Protein AF-A0A9X0ABC5-F1 (afdb_monomer_lite)

Foldseek 3Di:
DPVPDDDDDDDDDDPPVLLSVLVVVCVVCVVVVHDDFQAADDDPCQVVPPDVNGSDDDDDPDDDPCDPVNVVVVVVVVVVVVVVPD

Structure (mmCIF, N/CA/C/O backbone):
data_AF-A0A9X0ABC5-F1
#
_entry.id   AF-A0A9X0ABC5-F1
#
loop_
_atom_site.group_PDB
_atom_site.id
_atom_site.type_symbol
_atom_site.label_atom_id
_atom_site.label_alt_id
_atom_site.label_comp_id
_atom_site.label_asym_id
_atom_site.label_entity_id
_atom_site.label_seq_id
_atom_site.pdbx_PDB_ins_code
_atom_site.Cartn_x
_atom_site.Cartn_y
_atom_site.Cartn_z
_atom_site.occupancy
_atom_site.B_iso_or_equiv
_atom_site.auth_seq_id
_atom_site.auth_comp_id
_atom_site.auth_asym_id
_atom_site.auth_atom_id
_atom_site.pdbx_PDB_model_num
ATOM 1 N N . MET A 1 1 ? -8.956 -9.520 7.079 1.00 64.62 1 MET A N 1
ATOM 2 C CA . MET A 1 1 ? -10.198 -8.727 7.252 1.00 64.62 1 MET A CA 1
ATOM 3 C C . MET A 1 1 ? -11.104 -9.410 8.272 1.00 64.62 1 MET A C 1
ATOM 5 O O . MET A 1 1 ? -12.192 -9.860 7.949 1.00 64.62 1 MET A O 1
ATOM 9 N N . GLU A 1 2 ? -10.638 -9.535 9.511 1.00 88.62 2 GLU A N 1
ATOM 10 C CA . GLU A 1 2 ? -11.218 -10.475 10.485 1.00 88.62 2 GLU A CA 1
ATOM 11 C C . GLU A 1 2 ? -12.507 -9.973 11.145 1.00 88.62 2 GLU A C 1
ATOM 13 O O . GLU A 1 2 ? -13.306 -10.768 11.623 1.00 88.62 2 GLU A O 1
ATOM 18 N N . TRP A 1 3 ? -12.738 -8.659 11.151 1.00 93.88 3 TRP A N 1
ATOM 19 C CA . TRP A 1 3 ? -13.883 -8.057 11.843 1.00 93.88 3 TRP A CA 1
ATOM 20 C C . TRP A 1 3 ? -15.193 -8.146 11.044 1.00 93.88 3 TRP A C 1
ATOM 22 O O . TRP A 1 3 ? -16.251 -7.852 11.586 1.00 93.88 3 TRP A O 1
ATOM 32 N N . ASN A 1 4 ? -15.125 -8.555 9.769 1.00 92.81 4 ASN A N 1
ATOM 33 C CA . ASN A 1 4 ? -16.272 -8.789 8.883 1.00 92.81 4 ASN A CA 1
ATOM 34 C C . ASN A 1 4 ? -17.311 -7.645 8.842 1.00 92.81 4 ASN A C 1
ATOM 36 O O . ASN A 1 4 ? -18.520 -7.877 8.828 1.00 92.81 4 ASN A O 1
ATOM 40 N N . LEU A 1 5 ? -16.836 -6.399 8.834 1.00 96.81 5 LEU A N 1
ATOM 41 C CA . LEU A 1 5 ? -17.667 -5.205 8.673 1.00 96.81 5 LEU A CA 1
ATOM 42 C C . LEU A 1 5 ? -17.596 -4.691 7.228 1.00 96.81 5 LEU A C 1
ATOM 44 O O . LEU A 1 5 ? -16.566 -4.888 6.574 1.00 96.81 5 LEU A O 1
ATOM 48 N N . PRO A 1 6 ? -18.637 -3.992 6.728 1.00 97.31 6 PRO A N 1
ATOM 49 C CA . PRO A 1 6 ? -18.549 -3.268 5.465 1.00 97.31 6 PRO A CA 1
ATOM 50 C C . PRO A 1 6 ? -17.334 -2.338 5.468 1.00 97.31 6 PRO A C 1
ATOM 52 O O . PRO A 1 6 ? -17.184 -1.500 6.358 1.00 97.31 6 PRO A O 1
ATOM 55 N N . LEU A 1 7 ? -16.458 -2.509 4.481 1.00 95.88 7 LEU A N 1
ATOM 56 C CA . LEU A 1 7 ? -15.153 -1.862 4.440 1.00 95.88 7 LEU A CA 1
ATOM 57 C C . LEU A 1 7 ? -15.009 -1.036 3.164 1.00 95.88 7 LEU A C 1
ATOM 59 O O . LEU A 1 7 ? -15.165 -1.552 2.059 1.00 95.88 7 LEU A O 1
ATOM 63 N N . LEU A 1 8 ? -14.659 0.237 3.330 1.00 97.12 8 LEU A N 1
ATOM 64 C CA . LEU A 1 8 ? -14.253 1.122 2.245 1.00 97.12 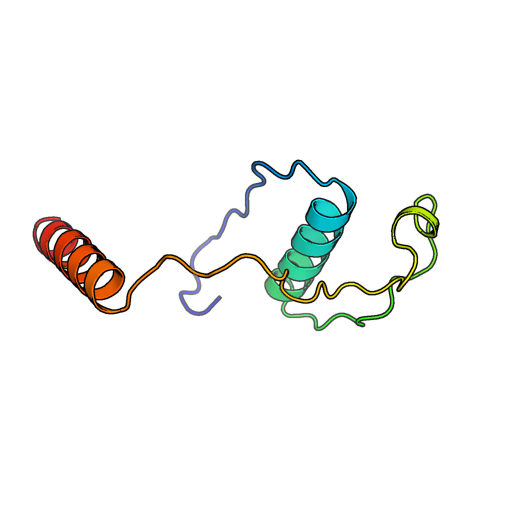8 LEU A CA 1
ATOM 65 C C . LEU A 1 8 ? -12.737 1.330 2.321 1.00 97.12 8 LEU A C 1
ATOM 67 O O . LEU A 1 8 ? -12.237 1.901 3.288 1.00 97.12 8 LEU A O 1
ATOM 71 N N . LEU A 1 9 ? -12.014 0.869 1.301 1.00 96.88 9 LEU A N 1
ATOM 72 C CA . LEU A 1 9 ? -10.577 1.101 1.160 1.00 96.88 9 LEU A CA 1
ATOM 73 C C . LEU A 1 9 ? -10.352 2.368 0.334 1.00 96.88 9 LEU A C 1
ATOM 75 O O . LEU A 1 9 ? -10.870 2.488 -0.774 1.00 96.88 9 LEU A O 1
ATOM 79 N N . LEU A 1 10 ? -9.588 3.312 0.879 1.00 97.75 10 LEU A N 1
ATOM 80 C CA . LEU A 1 10 ? -9.322 4.605 0.253 1.00 97.75 10 LEU A CA 1
ATOM 81 C C . LEU A 1 10 ? -7.832 4.808 0.025 1.00 97.75 10 LEU A C 1
ATOM 83 O O . LEU A 1 10 ? -7.017 4.415 0.855 1.00 97.75 10 LEU A O 1
ATOM 87 N N . GLY A 1 11 ? -7.518 5.494 -1.074 1.00 96.38 11 GLY A N 1
ATOM 88 C CA . GLY A 1 11 ? -6.183 5.981 -1.394 1.00 96.38 11 GLY A CA 1
ATOM 89 C C . GLY A 1 11 ? -5.621 6.993 -0.388 1.00 96.38 11 GLY A C 1
ATOM 90 O O . GLY A 1 11 ? -6.219 7.318 0.635 1.00 96.38 11 GLY A O 1
ATOM 91 N N . GLY A 1 12 ? -4.463 7.552 -0.725 1.00 95.75 12 GLY A N 1
ATOM 92 C CA . GLY A 1 12 ? -3.812 8.602 0.051 1.00 95.75 12 GLY A CA 1
ATOM 93 C C . GLY A 1 12 ? -2.552 9.103 -0.646 1.00 95.75 12 GLY A C 1
ATOM 94 O O . GLY A 1 12 ? -2.438 9.023 -1.869 1.00 95.75 12 GLY A O 1
ATOM 95 N N . GLY A 1 13 ? -1.592 9.609 0.131 1.00 95.06 13 GLY A N 1
ATOM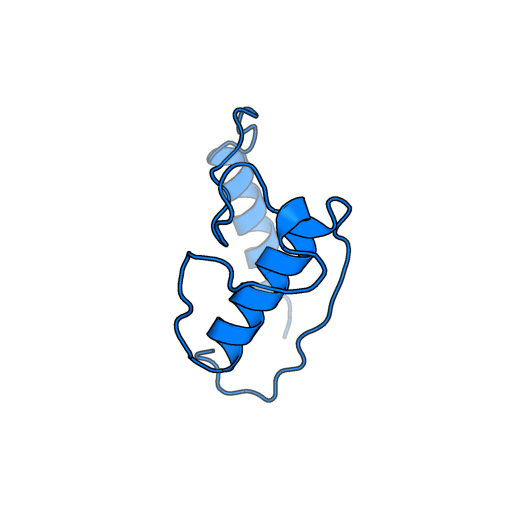 96 C CA . GLY A 1 13 ? -0.277 9.988 -0.390 1.00 95.06 13 GLY A CA 1
ATOM 97 C C . GLY A 1 13 ? 0.502 8.803 -0.984 1.00 95.06 13 GLY A C 1
ATOM 98 O O . GLY A 1 13 ? 0.170 7.639 -0.774 1.00 95.06 13 GLY A O 1
ATOM 99 N N . GLY A 1 14 ? 1.571 9.105 -1.721 1.00 94.69 14 GLY A N 1
ATOM 100 C CA . GLY A 1 14 ? 2.365 8.095 -2.423 1.00 94.69 14 GLY A CA 1
ATOM 101 C C . GLY A 1 14 ? 3.257 8.727 -3.482 1.00 94.69 14 GLY A C 1
ATOM 102 O O . GLY A 1 14 ? 2.956 8.684 -4.668 1.00 94.69 14 GLY A O 1
ATOM 103 N N . TYR A 1 15 ? 4.350 9.356 -3.054 1.00 96.19 15 TYR A N 1
ATOM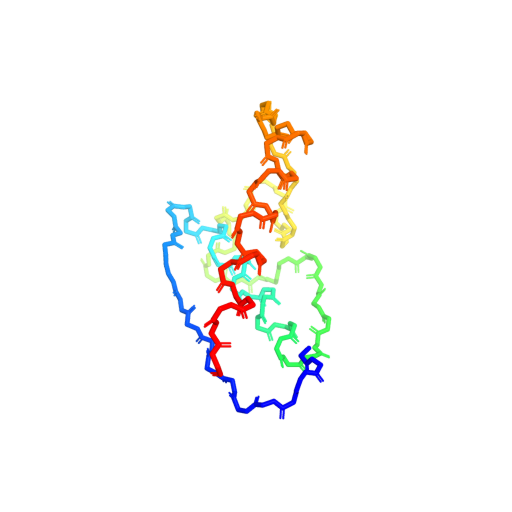 104 C CA . TYR A 1 15 ? 5.141 10.236 -3.928 1.00 96.19 15 TYR A CA 1
ATOM 105 C C . TYR A 1 15 ? 6.177 9.504 -4.790 1.00 96.19 15 TYR A C 1
ATOM 107 O O . TYR A 1 15 ? 6.750 10.086 -5.705 1.00 96.19 15 TYR A O 1
ATOM 115 N N . ASN A 1 16 ? 6.391 8.212 -4.535 1.00 95.88 16 ASN A N 1
ATOM 116 C CA . ASN A 1 16 ? 7.015 7.315 -5.498 1.00 95.88 16 ASN A CA 1
ATOM 117 C C . ASN A 1 16 ? 5.906 6.506 -6.177 1.00 95.88 16 ASN A C 1
ATOM 119 O O . ASN A 1 16 ? 5.415 5.532 -5.607 1.00 95.88 16 ASN A O 1
ATOM 123 N N . VAL A 1 17 ? 5.522 6.926 -7.385 1.00 95.25 17 VAL A N 1
ATOM 124 C CA . VAL A 1 17 ? 4.367 6.388 -8.127 1.00 95.25 17 VAL A CA 1
ATOM 125 C C . VAL A 1 17 ? 4.446 4.869 -8.303 1.00 95.25 17 VAL A C 1
ATOM 127 O O . VAL A 1 17 ? 3.448 4.176 -8.143 1.00 95.25 17 VAL A O 1
ATOM 130 N N . LYS A 1 18 ? 5.644 4.330 -8.549 1.00 95.69 18 LYS A N 1
ATOM 131 C CA . LYS A 1 18 ? 5.859 2.888 -8.748 1.00 95.69 18 LYS A CA 1
ATOM 132 C C . LYS A 1 18 ? 5.602 2.097 -7.472 1.00 95.69 18 LYS A C 1
ATOM 134 O O . LYS A 1 18 ? 4.964 1.052 -7.495 1.00 95.69 18 LYS A O 1
ATOM 139 N N . ASN A 1 19 ? 6.070 2.619 -6.342 1.00 96.19 19 ASN A N 1
ATOM 140 C CA . ASN A 1 19 ? 5.864 1.980 -5.046 1.00 96.19 19 ASN A CA 1
ATOM 141 C C . ASN A 1 19 ? 4.417 2.135 -4.570 1.00 96.19 19 ASN A C 1
ATOM 143 O O . ASN A 1 19 ? 3.887 1.224 -3.942 1.00 96.19 19 ASN A O 1
ATOM 147 N N . ALA A 1 20 ? 3.762 3.247 -4.915 1.00 97.06 20 ALA A N 1
ATOM 148 C CA . ALA A 1 20 ? 2.329 3.405 -4.705 1.00 97.06 20 ALA A CA 1
ATOM 149 C C . ALA A 1 20 ? 1.541 2.350 -5.502 1.00 97.06 20 ALA A C 1
ATOM 151 O O . ALA A 1 20 ? 0.690 1.679 -4.926 1.00 97.06 20 ALA A O 1
ATOM 152 N N . ALA A 1 21 ? 1.875 2.138 -6.780 1.00 97.00 21 ALA A N 1
ATOM 153 C CA . ALA A 1 21 ? 1.254 1.103 -7.605 1.00 97.00 21 ALA A CA 1
ATOM 154 C C . ALA A 1 21 ? 1.472 -0.308 -7.030 1.00 97.00 21 ALA A C 1
ATOM 156 O O . ALA A 1 21 ? 0.506 -1.048 -6.867 1.00 97.00 21 ALA A O 1
ATOM 157 N N . ARG A 1 22 ? 2.706 -0.658 -6.630 1.00 97.56 22 ARG A N 1
ATOM 158 C CA . ARG A 1 22 ? 3.007 -1.936 -5.952 1.00 97.56 22 ARG A CA 1
ATOM 159 C C . ARG A 1 22 ? 2.152 -2.139 -4.699 1.00 97.56 22 ARG A C 1
ATOM 161 O O . ARG A 1 22 ? 1.501 -3.170 -4.557 1.00 97.56 22 ARG A O 1
ATOM 168 N N . CYS A 1 23 ? 2.116 -1.132 -3.823 1.00 97.12 23 CYS A N 1
ATOM 169 C CA . CYS A 1 23 ? 1.362 -1.172 -2.572 1.00 97.12 23 CYS A CA 1
ATOM 170 C C . CYS A 1 23 ? -0.136 -1.403 -2.816 1.00 97.12 23 CYS A C 1
ATOM 172 O O . CYS A 1 23 ? -0.723 -2.312 -2.235 1.00 97.12 23 CYS A O 1
ATOM 174 N N . TRP A 1 24 ? -0.749 -0.633 -3.719 1.00 97.56 24 TRP A N 1
ATOM 175 C CA . TRP A 1 24 ? -2.180 -0.751 -4.002 1.00 97.56 24 TRP A CA 1
ATOM 176 C C . TRP A 1 24 ? -2.548 -2.054 -4.712 1.00 97.56 24 TRP A C 1
ATOM 178 O O . TRP A 1 24 ? -3.581 -2.642 -4.388 1.00 97.56 24 TRP A O 1
ATOM 188 N N . THR A 1 25 ? -1.694 -2.557 -5.605 1.00 97.56 25 THR A N 1
ATOM 189 C CA . THR A 1 25 ? -1.865 -3.884 -6.212 1.00 97.56 25 THR A CA 1
ATOM 190 C C . THR A 1 25 ? -1.841 -4.978 -5.145 1.00 97.56 25 THR A C 1
ATOM 192 O O . THR A 1 25 ? -2.759 -5.796 -5.087 1.00 97.56 25 THR A O 1
ATOM 195 N N . TYR A 1 26 ? -0.857 -4.952 -4.239 1.00 97.19 26 TYR A N 1
ATOM 196 C CA . TYR A 1 26 ? -0.768 -5.910 -3.136 1.00 97.19 26 TYR A CA 1
ATOM 197 C C . TYR A 1 26 ? -1.984 -5.840 -2.200 1.00 97.19 26 TYR A C 1
ATOM 199 O O . TYR A 1 26 ? -2.611 -6.863 -1.925 1.00 97.19 26 TYR A O 1
ATOM 207 N N . LEU A 1 27 ? -2.373 -4.638 -1.756 1.00 96.81 27 LEU A N 1
ATOM 208 C CA . LEU A 1 27 ? -3.533 -4.444 -0.877 1.00 96.81 27 LEU A CA 1
ATOM 209 C C . LEU A 1 27 ? -4.846 -4.895 -1.531 1.00 96.81 27 LEU A C 1
ATOM 211 O O . LEU A 1 27 ? -5.718 -5.418 -0.840 1.00 96.81 27 LEU A O 1
ATOM 215 N N . THR A 1 28 ? -4.975 -4.748 -2.851 1.00 97.25 28 THR A N 1
ATOM 216 C CA . THR A 1 28 ? -6.124 -5.272 -3.604 1.00 97.25 28 THR A CA 1
ATOM 217 C C . THR A 1 28 ? -6.143 -6.801 -3.587 1.00 97.25 28 THR A C 1
ATOM 219 O O . THR A 1 28 ? -7.193 -7.388 -3.332 1.00 97.25 28 THR A O 1
ATOM 222 N N . GLY A 1 29 ? -4.989 -7.456 -3.767 1.00 97.06 29 GLY A N 1
ATOM 223 C CA . GLY A 1 29 ? -4.859 -8.908 -3.599 1.00 97.06 29 GLY A CA 1
ATOM 224 C C . GLY A 1 29 ? -5.278 -9.367 -2.199 1.00 97.06 29 GLY A C 1
ATOM 225 O O . GLY A 1 29 ? -6.109 -10.263 -2.064 1.00 97.06 29 GLY A O 1
ATOM 226 N N . VAL A 1 30 ? -4.809 -8.682 -1.150 1.00 95.88 30 VAL A N 1
ATOM 227 C CA . VAL A 1 30 ? -5.219 -8.952 0.242 1.00 95.88 30 VAL A CA 1
ATOM 228 C C . VAL A 1 30 ? -6.730 -8.779 0.430 1.00 95.88 30 VAL A C 1
ATOM 230 O O . VAL A 1 30 ? -7.364 -9.606 1.085 1.00 95.88 30 VAL A O 1
ATOM 233 N N . ALA A 1 31 ? -7.323 -7.737 -0.154 1.00 96.19 31 ALA A N 1
ATOM 234 C CA . ALA A 1 31 ? -8.758 -7.477 -0.058 1.00 96.19 31 ALA A CA 1
ATOM 235 C C . ALA A 1 31 ? -9.621 -8.538 -0.744 1.00 96.19 31 ALA A C 1
ATOM 237 O O . ALA A 1 31 ? -10.693 -8.876 -0.247 1.00 96.19 31 ALA A O 1
ATOM 238 N N . LEU A 1 32 ? -9.128 -9.093 -1.848 1.00 96.38 32 LEU A N 1
ATOM 239 C CA . LEU A 1 32 ? -9.758 -10.199 -2.566 1.00 96.38 32 LEU A CA 1
ATOM 240 C C . LEU A 1 32 ? -9.407 -11.572 -1.973 1.00 96.38 32 LEU A C 1
ATOM 242 O O . LEU A 1 32 ? -9.872 -12.588 -2.483 1.00 96.38 32 LEU A O 1
ATOM 246 N N . ASN A 1 33 ? -8.595 -11.614 -0.909 1.00 95.56 33 ASN A N 1
ATOM 247 C CA . ASN A 1 33 ? -8.020 -12.836 -0.350 1.00 95.56 33 ASN A CA 1
ATOM 248 C C . ASN A 1 33 ? -7.304 -13.694 -1.414 1.00 95.56 33 ASN A C 1
ATOM 250 O O . ASN A 1 33 ? -7.389 -14.923 -1.417 1.00 95.56 33 ASN A O 1
ATOM 254 N N . GLN A 1 34 ? -6.613 -13.024 -2.337 1.00 97.44 34 GLN A N 1
ATOM 255 C CA . GLN A 1 34 ? -5.911 -13.624 -3.459 1.00 97.44 34 GLN A CA 1
ATOM 256 C C . GLN A 1 34 ? -4.406 -13.344 -3.337 1.00 97.44 34 GLN A C 1
ATOM 258 O O . GLN A 1 34 ? -3.987 -12.189 -3.467 1.00 97.44 34 GLN A O 1
ATOM 263 N N . PRO A 1 35 ? -3.571 -14.374 -3.103 1.00 95.44 35 PRO A N 1
ATOM 264 C CA . PRO A 1 35 ? -2.128 -14.199 -3.125 1.00 95.44 35 PRO A CA 1
ATOM 265 C C . PRO A 1 35 ? -1.676 -13.831 -4.541 1.00 95.44 35 PRO A C 1
ATOM 267 O O . PRO A 1 35 ? -2.171 -14.376 -5.530 1.00 95.44 35 PRO A O 1
ATOM 270 N N . LEU A 1 36 ? -0.731 -12.901 -4.631 1.00 96.88 36 LEU A N 1
ATOM 271 C CA . LEU A 1 36 ? -0.156 -12.449 -5.894 1.00 96.88 36 LEU A CA 1
ATOM 272 C C . LEU A 1 36 ? 1.263 -12.993 -6.053 1.00 96.88 36 LEU A C 1
ATOM 274 O O . LEU A 1 36 ? 1.958 -13.230 -5.065 1.00 96.88 36 LEU A O 1
ATOM 278 N N . SER A 1 37 ? 1.688 -13.162 -7.306 1.00 96.75 37 SER A N 1
ATOM 279 C CA . SER A 1 37 ? 3.100 -13.394 -7.612 1.00 96.75 37 SER A CA 1
ATOM 280 C C . SER A 1 37 ? 3.933 -12.174 -7.220 1.00 96.75 37 SER A C 1
ATOM 282 O O . SER A 1 37 ? 3.441 -11.043 -7.253 1.00 96.75 37 SER A O 1
ATOM 284 N N . LEU A 1 38 ? 5.201 -12.408 -6.882 1.00 95.50 38 LEU A N 1
ATOM 285 C CA . LEU A 1 38 ? 6.169 -11.327 -6.724 1.00 95.50 38 LEU A CA 1
ATOM 286 C C . LEU A 1 38 ? 6.607 -10.767 -8.081 1.00 95.50 38 LEU A C 1
ATOM 288 O O . LEU A 1 38 ? 6.868 -9.572 -8.171 1.00 95.50 38 LEU A O 1
ATOM 292 N N . ASP A 1 39 ? 6.615 -11.580 -9.138 1.00 97.62 39 ASP A N 1
ATOM 293 C CA . ASP A 1 39 ? 6.933 -11.114 -10.487 1.00 97.62 39 ASP A CA 1
ATOM 294 C C . ASP A 1 39 ? 5.825 -10.202 -11.018 1.00 97.62 39 ASP A C 1
ATOM 296 O O . ASP A 1 39 ? 4.652 -10.589 -11.087 1.00 97.62 39 ASP A O 1
ATOM 300 N N . ILE A 1 40 ? 6.197 -8.988 -11.427 1.00 97.75 40 ILE A N 1
ATOM 301 C CA . ILE A 1 40 ? 5.261 -8.068 -12.069 1.00 97.75 40 ILE A CA 1
ATOM 302 C C . ILE A 1 40 ? 4.993 -8.572 -13.500 1.00 97.75 40 ILE A C 1
ATOM 304 O O . ILE A 1 40 ? 5.942 -8.812 -14.246 1.00 97.75 40 ILE A O 1
ATOM 308 N N . PRO A 1 41 ? 3.724 -8.733 -13.918 1.00 97.50 41 PRO A N 1
ATOM 309 C CA . PRO A 1 41 ? 3.400 -9.126 -15.288 1.00 97.50 41 PRO A CA 1
ATOM 310 C C . PRO A 1 41 ? 3.739 -8.009 -16.286 1.00 97.50 41 P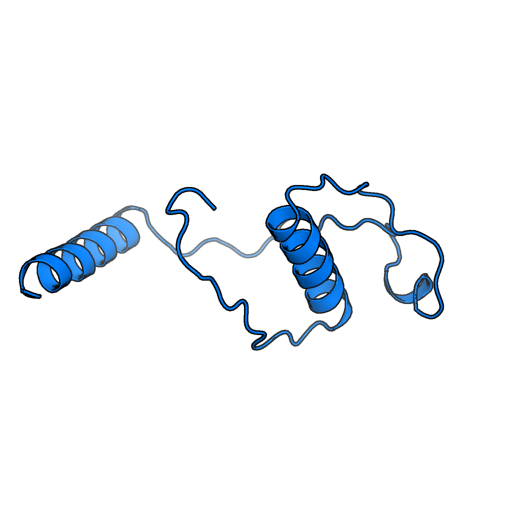RO A C 1
ATOM 312 O O . PRO A 1 41 ? 3.780 -6.838 -15.922 1.00 97.50 41 PRO A O 1
ATOM 315 N N . GLU A 1 42 ? 3.936 -8.336 -17.563 1.00 96.75 42 GLU A N 1
ATOM 316 C CA . GLU A 1 42 ? 4.149 -7.309 -18.590 1.00 96.75 42 GLU A CA 1
ATOM 317 C C . GLU A 1 42 ? 2.921 -6.399 -18.753 1.00 96.75 42 GLU A C 1
ATOM 319 O O . GLU A 1 42 ? 1.778 -6.855 -18.814 1.00 96.75 42 GLU A O 1
ATOM 324 N N . HIS A 1 43 ? 3.165 -5.091 -18.840 1.00 96.50 43 HIS A N 1
ATOM 325 C CA . HIS A 1 43 ? 2.164 -4.061 -19.115 1.00 96.50 43 HIS A CA 1
ATOM 326 C C . HIS A 1 43 ? 2.842 -2.759 -19.582 1.00 96.50 43 HIS A C 1
ATOM 328 O O . HIS A 1 43 ? 4.068 -2.645 -19.576 1.00 96.50 43 HIS A O 1
ATOM 334 N N . GLU A 1 44 ? 2.058 -1.740 -19.947 1.00 97.94 44 GLU A N 1
ATOM 335 C CA . GLU A 1 44 ? 2.561 -0.492 -20.555 1.00 97.94 44 GLU A CA 1
ATOM 336 C C . GLU A 1 44 ? 3.612 0.276 -19.718 1.00 97.94 44 GLU A C 1
ATOM 338 O O . GLU A 1 44 ? 4.451 0.977 -20.278 1.00 97.94 44 GLU A O 1
ATOM 343 N N . TYR A 1 45 ? 3.625 0.106 -18.388 1.00 96.94 45 TYR A N 1
ATOM 344 C CA . TYR A 1 45 ? 4.584 0.754 -17.479 1.00 96.94 45 TYR A CA 1
ATOM 345 C C . TYR A 1 45 ? 5.632 -0.212 -16.912 1.00 96.94 45 TYR A C 1
ATOM 347 O O . TYR A 1 45 ? 6.365 0.162 -15.998 1.00 96.94 45 TYR A O 1
ATOM 355 N N . PHE A 1 46 ? 5.718 -1.445 -17.420 1.00 97.44 46 PHE A N 1
ATOM 356 C CA . PHE A 1 46 ? 6.553 -2.508 -16.851 1.00 97.44 46 PHE A CA 1
ATOM 357 C C . PHE A 1 46 ? 8.022 -2.091 -16.659 1.00 97.44 46 PHE A C 1
ATOM 359 O O . PHE A 1 46 ? 8.610 -2.302 -15.598 1.00 97.44 46 PHE A O 1
ATOM 366 N N . LEU A 1 47 ? 8.598 -1.386 -17.638 1.00 97.44 47 LEU A N 1
ATOM 367 C CA . LEU A 1 47 ? 9.988 -0.921 -17.573 1.00 97.44 47 LEU A CA 1
ATOM 368 C C . LEU A 1 47 ? 10.260 0.054 -16.420 1.00 97.44 47 LEU A C 1
ATOM 370 O O . LEU A 1 47 ? 11.402 0.177 -15.976 1.00 97.44 47 LEU A O 1
ATOM 374 N N . ALA A 1 48 ? 9.231 0.719 -15.891 1.00 96.50 48 ALA A N 1
ATOM 375 C CA . ALA A 1 48 ? 9.382 1.604 -14.748 1.00 96.50 48 ALA A CA 1
ATOM 376 C C . ALA A 1 48 ? 9.838 0.826 -13.501 1.00 96.50 48 ALA A C 1
ATOM 378 O O . ALA A 1 48 ? 10.593 1.365 -12.691 1.00 96.50 48 ALA A O 1
ATOM 379 N N . TYR A 1 49 ? 9.431 -0.436 -13.350 1.00 96.75 49 TYR A N 1
ATOM 380 C CA . TYR A 1 49 ? 9.685 -1.254 -12.162 1.00 96.75 49 TYR A CA 1
ATOM 381 C C . TYR A 1 49 ? 11.087 -1.858 -12.095 1.00 96.75 49 TYR A C 1
ATOM 383 O O . TYR A 1 49 ? 11.388 -2.539 -11.123 1.00 96.75 49 TYR A O 1
ATOM 391 N N . GLY A 1 50 ? 11.956 -1.574 -13.067 1.00 94.69 50 GLY A N 1
ATOM 392 C CA . GLY A 1 50 ? 13.350 -1.995 -13.005 1.00 94.69 50 GLY A CA 1
ATOM 393 C C . GLY A 1 50 ? 14.103 -1.423 -11.787 1.00 94.69 50 GLY A C 1
ATOM 394 O O . GLY A 1 50 ? 13.716 -0.381 -11.234 1.00 94.69 50 GLY A O 1
ATOM 395 N N . PRO A 1 51 ? 15.215 -2.067 -11.393 1.00 93.56 51 PRO A N 1
ATOM 396 C CA . PRO A 1 51 ? 15.877 -3.164 -12.112 1.00 93.56 51 PRO A CA 1
ATOM 397 C C . PRO A 1 51 ? 15.359 -4.571 -11.770 1.00 93.56 51 PRO A C 1
ATOM 399 O O . PRO A 1 51 ? 15.761 -5.527 -12.422 1.00 93.56 51 PRO A O 1
ATOM 402 N N . ASP A 1 52 ? 14.526 -4.709 -10.742 1.00 94.31 52 ASP A N 1
ATOM 403 C CA . ASP A 1 52 ? 14.115 -5.995 -10.173 1.00 94.31 52 ASP A CA 1
ATOM 404 C C . ASP A 1 52 ? 12.795 -6.526 -10.743 1.00 94.31 52 ASP A C 1
ATOM 406 O O . ASP A 1 52 ? 12.614 -7.739 -10.809 1.00 94.31 52 ASP A O 1
ATOM 410 N N . TYR A 1 53 ? 11.892 -5.642 -11.183 1.00 96.38 53 TYR A N 1
ATOM 411 C CA . TYR A 1 53 ? 10.577 -6.013 -11.729 1.00 96.38 53 TYR A CA 1
ATOM 412 C C . TYR A 1 53 ? 9.725 -6.842 -10.750 1.00 96.38 53 TYR A C 1
ATOM 414 O O . TYR A 1 53 ? 8.844 -7.595 -11.160 1.00 96.38 53 TYR A O 1
ATOM 422 N N . GLN A 1 54 ? 9.981 -6.678 -9.449 1.00 97.25 54 GLN A N 1
ATOM 423 C CA . GLN A 1 54 ? 9.268 -7.351 -8.367 1.00 97.25 54 GLN A CA 1
ATOM 424 C C . GLN A 1 54 ? 8.231 -6.426 -7.720 1.00 97.25 54 GLN A C 1
ATOM 426 O O . GLN A 1 54 ? 8.374 -5.195 -7.707 1.00 97.25 54 GLN A O 1
ATOM 431 N N . LEU A 1 55 ? 7.182 -7.036 -7.170 1.00 96.81 55 LEU A N 1
ATOM 432 C CA . LEU A 1 55 ? 6.133 -6.393 -6.386 1.00 96.81 55 LEU A CA 1
ATOM 433 C C . LEU A 1 55 ? 6.636 -6.002 -4.987 1.00 96.81 55 LEU A C 1
ATOM 435 O O . LEU A 1 55 ? 6.247 -4.950 -4.477 1.00 96.81 55 LEU A O 1
ATOM 439 N N . ASP A 1 56 ? 7.501 -6.830 -4.395 1.00 93.88 56 ASP A N 1
ATOM 440 C CA . ASP A 1 56 ? 8.162 -6.565 -3.113 1.00 93.88 56 ASP A CA 1
ATOM 441 C C . ASP A 1 56 ? 9.161 -5.399 -3.221 1.00 93.88 56 ASP A C 1
ATOM 443 O O . ASP A 1 56 ? 9.740 -5.137 -4.275 1.00 93.88 56 ASP A O 1
ATOM 447 N N . ILE A 1 57 ? 9.346 -4.681 -2.113 1.00 92.00 57 ILE A N 1
ATOM 448 C CA . ILE A 1 57 ? 10.327 -3.614 -1.962 1.00 92.00 57 ILE A CA 1
ATOM 449 C C . ILE A 1 57 ? 11.084 -3.850 -0.648 1.00 92.00 57 ILE A C 1
ATOM 451 O O . ILE A 1 57 ? 10.494 -3.704 0.428 1.00 92.00 57 ILE A O 1
ATOM 455 N N . PRO A 1 58 ? 12.402 -4.116 -0.693 1.00 90.69 58 PRO A N 1
ATOM 456 C CA . PRO A 1 58 ? 13.181 -4.321 0.517 1.00 90.69 58 PRO A CA 1
ATOM 457 C C . PRO A 1 58 ? 13.275 -3.032 1.353 1.00 90.69 58 PRO A C 1
ATOM 459 O O . PRO A 1 58 ? 13.278 -1.920 0.805 1.00 90.69 58 PRO A O 1
ATOM 462 N N . PRO A 1 59 ? 13.409 -3.151 2.686 1.00 93.62 59 PRO A N 1
ATOM 463 C CA . PRO A 1 59 ? 13.570 -1.996 3.554 1.00 93.62 59 PRO A CA 1
ATOM 464 C C . PRO A 1 59 ? 14.843 -1.212 3.203 1.00 93.62 59 PRO A C 1
ATOM 466 O O . PRO A 1 59 ? 15.902 -1.769 2.907 1.00 93.62 59 PRO A O 1
ATOM 469 N N . GLY A 1 60 ? 14.738 0.116 3.254 1.00 91.88 60 GLY A N 1
ATOM 470 C CA . GLY A 1 60 ? 15.881 1.005 3.072 1.00 91.88 60 GLY A CA 1
ATOM 471 C C . GLY A 1 60 ? 16.840 0.986 4.268 1.00 91.88 60 GLY A C 1
ATOM 472 O O . GLY A 1 60 ? 16.542 0.452 5.329 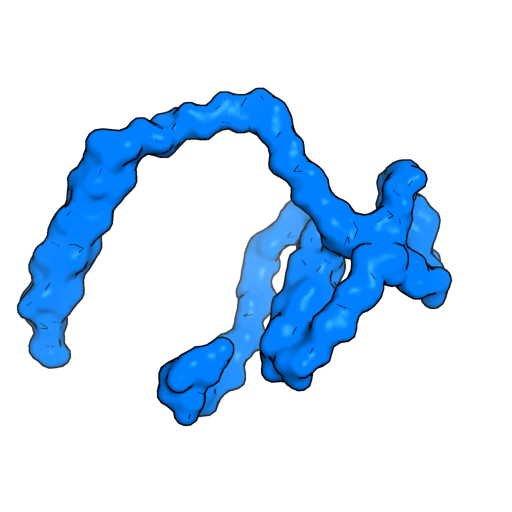1.00 91.88 60 GLY A O 1
ATOM 473 N N . ARG A 1 61 ? 17.990 1.652 4.128 1.00 95.38 61 ARG A N 1
ATOM 474 C CA . ARG A 1 61 ? 19.029 1.738 5.179 1.00 95.38 61 ARG A CA 1
ATOM 475 C C . ARG A 1 61 ? 18.836 2.894 6.165 1.00 95.38 61 ARG A C 1
ATOM 477 O O . ARG A 1 61 ? 19.783 3.306 6.830 1.00 95.38 61 ARG A O 1
ATOM 484 N N . ARG A 1 62 ? 17.645 3.494 6.203 1.00 96.25 62 ARG A N 1
ATOM 485 C CA . ARG A 1 62 ? 17.369 4.602 7.121 1.00 96.25 62 ARG A CA 1
ATOM 486 C C . ARG A 1 62 ? 17.340 4.047 8.543 1.00 96.25 62 ARG A C 1
ATOM 488 O O . ARG A 1 62 ? 16.702 3.028 8.776 1.00 96.25 62 ARG A O 1
ATOM 495 N N . HIS A 1 63 ? 18.038 4.710 9.461 1.00 96.50 63 HIS A N 1
ATOM 496 C CA . HIS A 1 63 ? 18.035 4.302 10.859 1.00 96.50 63 HIS A CA 1
ATOM 497 C C . HIS A 1 63 ? 16.630 4.444 11.450 1.00 96.50 63 HIS A C 1
ATOM 499 O O . HIS A 1 63 ? 15.945 5.441 11.198 1.00 96.50 63 HIS A O 1
ATOM 505 N N . ASP A 1 64 ? 16.219 3.433 12.209 1.00 97.44 64 ASP A N 1
ATOM 506 C CA . ASP A 1 64 ? 14.983 3.472 12.967 1.00 97.44 64 ASP A CA 1
ATOM 507 C C . ASP A 1 64 ? 15.199 4.294 14.239 1.00 97.44 64 ASP A C 1
ATOM 509 O O . ASP A 1 64 ? 15.979 3.916 15.110 1.00 97.44 64 ASP A O 1
ATOM 513 N N . MET A 1 65 ? 14.528 5.440 14.310 1.00 97.94 65 MET A N 1
ATOM 514 C CA . MET A 1 65 ? 14.571 6.338 15.465 1.00 97.94 65 MET A CA 1
ATOM 515 C C . MET A 1 65 ? 13.443 6.051 16.463 1.00 97.94 65 MET A C 1
ATOM 517 O O . MET A 1 65 ? 13.344 6.743 17.471 1.00 97.94 65 MET A O 1
ATOM 521 N N . ASN A 1 66 ? 12.569 5.080 16.181 1.00 97.50 66 ASN A N 1
ATOM 522 C CA . ASN A 1 66 ? 11.482 4.714 17.076 1.00 97.50 66 ASN A CA 1
ATOM 523 C C . ASN A 1 66 ? 12.037 3.801 18.173 1.00 97.50 66 ASN A C 1
ATOM 525 O O . ASN A 1 66 ? 12.254 2.608 17.957 1.00 97.50 66 ASN A O 1
ATOM 529 N N . THR A 1 67 ? 12.291 4.351 19.361 1.00 98.31 67 THR A N 1
ATOM 530 C CA . THR A 1 67 ? 12.745 3.529 20.485 1.00 98.31 67 THR A CA 1
ATOM 531 C C . THR A 1 67 ? 11.590 2.705 21.057 1.00 98.31 67 THR A C 1
ATOM 533 O O . THR A 1 67 ? 10.419 3.084 20.971 1.00 98.31 67 THR A O 1
ATOM 536 N N . ALA A 1 68 ? 11.907 1.567 21.679 1.00 98.12 68 ALA A N 1
ATOM 537 C CA . ALA A 1 68 ? 10.894 0.738 22.332 1.00 98.12 68 ALA A CA 1
ATOM 538 C C . ALA A 1 68 ? 10.151 1.503 23.443 1.00 98.12 68 ALA A C 1
ATOM 540 O O . ALA A 1 68 ? 8.946 1.326 23.606 1.00 98.12 68 ALA A O 1
ATOM 541 N N . GLU A 1 69 ? 10.856 2.376 24.168 1.00 98.38 69 GLU A N 1
ATOM 542 C CA . GLU A 1 69 ? 10.273 3.225 25.207 1.00 98.38 69 GLU A CA 1
ATOM 543 C C . GLU A 1 69 ? 9.279 4.238 24.617 1.00 98.38 69 GLU A C 1
ATOM 545 O O . GLU A 1 69 ? 8.151 4.334 25.102 1.00 98.38 69 GLU A O 1
ATOM 550 N N . ASP A 1 70 ? 9.640 4.923 23.525 1.00 98.31 70 ASP A N 1
ATOM 551 C CA . ASP A 1 70 ? 8.749 5.876 22.847 1.00 98.31 70 ASP A CA 1
ATOM 552 C C . ASP A 1 70 ? 7.465 5.199 22.358 1.00 98.31 70 ASP A C 1
ATOM 554 O O . ASP A 1 70 ? 6.358 5.709 22.563 1.00 98.31 70 ASP A O 1
ATOM 558 N N . LEU A 1 71 ? 7.602 4.016 21.750 1.00 98.44 71 LEU A N 1
ATOM 559 C CA . LEU A 1 71 ? 6.469 3.231 21.267 1.00 98.44 71 LEU A CA 1
ATOM 560 C C . LEU A 1 71 ? 5.551 2.800 22.418 1.00 98.44 71 LEU A C 1
ATOM 562 O O . LEU A 1 71 ? 4.331 2.933 22.306 1.00 98.44 71 LEU A O 1
ATOM 566 N N . MET A 1 72 ? 6.110 2.331 23.539 1.00 98.44 72 MET A N 1
ATOM 567 C CA . MET A 1 72 ? 5.319 1.952 24.717 1.00 98.44 72 MET A CA 1
ATOM 568 C C . MET A 1 72 ? 4.586 3.153 25.319 1.00 98.44 72 MET A C 1
ATOM 570 O O . MET A 1 72 ? 3.393 3.062 25.619 1.00 98.44 72 MET A O 1
ATOM 574 N N . ASN A 1 73 ? 5.263 4.293 25.455 1.00 98.50 73 ASN A N 1
ATOM 575 C CA . ASN A 1 73 ? 4.670 5.518 25.989 1.00 98.50 73 ASN A CA 1
ATOM 576 C C . ASN A 1 73 ? 3.515 6.022 25.108 1.00 98.50 73 ASN A C 1
ATOM 578 O O . ASN A 1 73 ? 2.443 6.374 25.620 1.00 98.50 73 ASN A O 1
ATOM 582 N N . LEU A 1 74 ? 3.689 5.999 23.783 1.00 98.19 74 LEU A N 1
ATOM 583 C CA . LEU A 1 74 ? 2.638 6.355 22.830 1.00 98.19 74 LEU A CA 1
ATOM 584 C C . LEU A 1 74 ? 1.443 5.394 22.912 1.00 98.19 74 LEU A C 1
ATOM 586 O O . LEU A 1 74 ? 0.300 5.847 23.000 1.00 98.19 74 LEU A O 1
ATOM 590 N N . LEU A 1 75 ? 1.689 4.080 22.940 1.00 98.19 75 LEU A N 1
ATOM 591 C CA . LEU A 1 75 ? 0.634 3.067 23.045 1.00 98.19 75 LEU A CA 1
ATOM 592 C C . LEU A 1 75 ? -0.171 3.203 24.341 1.00 98.19 75 LEU A C 1
ATOM 594 O O . LEU A 1 75 ? -1.403 3.149 24.297 1.00 98.19 75 LEU A O 1
ATOM 598 N N . ASN A 1 76 ? 0.497 3.435 25.473 1.00 98.19 76 ASN A N 1
ATOM 599 C CA . ASN A 1 76 ? -0.160 3.673 26.761 1.00 98.19 76 ASN A CA 1
ATOM 600 C C . ASN A 1 76 ? -1.053 4.918 26.709 1.00 98.19 76 ASN A C 1
ATOM 602 O O . ASN A 1 76 ? -2.192 4.893 27.180 1.00 98.19 76 ASN A O 1
ATOM 606 N N . THR A 1 77 ? -0.565 5.987 26.077 1.00 98.25 77 THR A N 1
ATOM 607 C CA . THR A 1 77 ? -1.310 7.241 25.918 1.00 98.25 77 THR A CA 1
ATOM 608 C C . THR A 1 77 ? -2.566 7.045 25.068 1.00 98.25 77 THR A C 1
ATOM 610 O O . THR A 1 77 ? -3.661 7.438 25.477 1.00 98.25 77 THR A O 1
ATOM 613 N N . VAL A 1 78 ? -2.438 6.406 23.901 1.00 98.06 78 VAL A N 1
ATOM 614 C CA . VAL A 1 78 ? -3.574 6.143 23.002 1.00 98.06 78 VAL A CA 1
ATOM 615 C C . VAL A 1 78 ? -4.587 5.215 23.671 1.00 98.06 78 VAL A C 1
ATOM 617 O O . VAL A 1 78 ? -5.777 5.527 23.691 1.00 98.06 78 VAL A O 1
ATOM 620 N N . SER A 1 79 ? -4.129 4.128 24.295 1.00 97.56 79 SER A N 1
ATOM 621 C CA . SER A 1 79 ? -5.000 3.164 24.980 1.00 97.56 79 SER A CA 1
ATOM 622 C C . SER A 1 79 ? -5.764 3.807 26.138 1.00 97.56 79 SER A C 1
ATOM 624 O O . SER A 1 79 ? -6.973 3.611 26.267 1.00 97.56 79 SER A O 1
ATOM 626 N N . GLY A 1 80 ? -5.093 4.638 26.942 1.00 97.44 80 GLY A N 1
ATOM 627 C CA . GLY A 1 80 ? -5.730 5.380 28.029 1.00 97.44 80 GLY A CA 1
ATOM 628 C C . GLY A 1 80 ? -6.776 6.388 27.544 1.00 97.44 80 GLY A C 1
ATOM 629 O O . GLY A 1 80 ? -7.739 6.661 28.256 1.00 97.44 80 GLY A O 1
ATOM 630 N N . ASN A 1 81 ? -6.630 6.930 26.332 1.00 97.69 81 ASN A N 1
ATOM 631 C CA . ASN A 1 81 ? -7.649 7.787 25.726 1.00 97.69 81 ASN A CA 1
ATOM 632 C C . ASN A 1 81 ? -8.829 6.980 25.178 1.00 97.69 81 ASN A C 1
ATOM 634 O O . ASN A 1 81 ? -9.970 7.377 25.401 1.00 97.69 81 ASN A O 1
ATOM 638 N N . LEU A 1 82 ? -8.578 5.836 24.534 1.00 97.25 82 LEU A N 1
ATOM 639 C CA . LEU A 1 82 ? -9.636 4.946 24.042 1.00 97.25 82 LEU A CA 1
ATOM 640 C C . LEU A 1 82 ? -10.535 4.440 25.179 1.00 97.25 82 LEU A C 1
ATOM 642 O O . LEU A 1 82 ? -11.747 4.411 25.014 1.00 97.25 82 LEU A O 1
ATOM 646 N N . GLN A 1 83 ? -9.977 4.141 26.358 1.00 96.06 83 GLN A N 1
ATOM 647 C CA . GLN A 1 83 ? -10.755 3.741 27.545 1.00 96.06 83 GLN A CA 1
ATOM 648 C C . GLN A 1 83 ? -11.725 4.819 28.055 1.00 96.06 83 GLN A C 1
ATOM 650 O O . GLN A 1 83 ? -12.650 4.511 28.805 1.00 96.06 83 GLN A O 1
ATOM 655 N N . LYS A 1 84 ? -11.514 6.088 27.686 1.00 96.00 84 LYS A N 1
ATOM 656 C CA . LYS A 1 84 ? -12.399 7.202 28.060 1.00 96.00 84 LYS A CA 1
ATOM 657 C C . LYS A 1 84 ? -13.543 7.393 27.065 1.00 96.00 84 LYS A C 1
ATOM 659 O O . LYS A 1 84 ? -14.461 8.160 27.353 1.00 96.00 84 LYS A O 1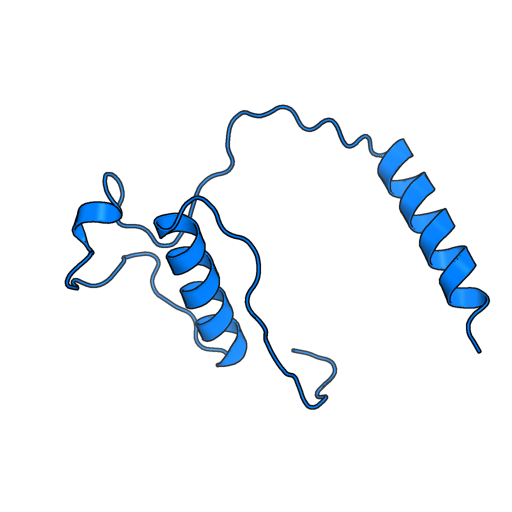
ATOM 664 N N . ILE A 1 85 ? -13.481 6.741 25.903 1.00 93.00 85 ILE A N 1
ATOM 665 C CA . ILE A 1 85 ? -14.554 6.748 24.912 1.00 93.00 85 ILE A CA 1
ATOM 666 C C . ILE A 1 85 ? -15.598 5.727 25.376 1.00 93.00 85 ILE A C 1
ATOM 668 O O . ILE A 1 85 ? -15.269 4.570 25.626 1.00 93.00 85 ILE A O 1
ATOM 672 N N . ARG A 1 86 ? -16.835 6.197 25.562 1.00 60.84 86 ARG A N 1
ATOM 673 C CA . ARG A 1 86 ? -17.999 5.367 25.903 1.00 60.84 86 ARG A CA 1
ATOM 674 C C . ARG A 1 86 ? -18.489 4.569 24.706 1.00 60.84 86 ARG A C 1
ATOM 676 O O . ARG A 1 86 ? -18.534 5.165 23.608 1.00 60.84 86 ARG A O 1
#

Radius of gyration: 18.12 Å; chains: 1; bounding box: 38×24×49 Å

Organism: NCBI:txid174260

InterPro domains:
  IPR023696 Ureohydrolase domain superfamily [SSF52768] (1-84)
  IPR037138 Histone deacetylase domain superfamily [G3DSA:3.40.800.20] (1-86)

pLDDT: mean 95.6, std 5.39, range [60.84, 98.5]

Secondary structure (DSSP, 8-state):
-TT-----------SSHHHHHHHHHHHHHHHTT----SBPPP-TTGGGGTTT-BS--PPPS------HHHHHHHHHHHHHHHTT--

Sequence (86 aa):
MEWNLPLLLLGGGGYNVKNAARCWTYLTGVALNQPLSLDIPEHEYFLAYGPDYQLDIPPGRRHDMNTAEDLMNLLNTVSGNLQKIR